Protein AF-A0A7L6A6U5-F1 (afdb_monomer_lite)

Foldseek 3Di:
DWKWWQFPPRWIWTFPDKAWDQDPVRDIFIKTKIWTAAPPPRDIDIFIWGPDPVGVQVPCSVVDRHHPVVVVPPDPPPDDDDDDDDDDDDDDRTDIDTDDDDDPDDDD

Radius of gyration: 17.8 Å; chains: 1; bounding box: 42×59×36 Å

Structure (mmCIF, N/CA/C/O backbone):
data_AF-A0A7L6A6U5-F1
#
_entry.id   AF-A0A7L6A6U5-F1
#
loop_
_atom_site.group_PDB
_atom_site.id
_atom_site.type_symbol
_atom_site.label_atom_id
_atom_site.label_alt_id
_atom_site.label_comp_id
_atom_site.label_asym_id
_atom_site.label_entity_id
_atom_site.label_seq_id
_atom_site.pdbx_PDB_ins_code
_atom_site.Cartn_x
_atom_site.Cartn_y
_atom_site.Cartn_z
_atom_site.occupancy
_atom_site.B_iso_or_equiv
_atom_site.auth_seq_id
_atom_site.auth_comp_id
_atom_site.auth_asym_id
_atom_site.auth_atom_id
_atom_site.pdbx_PDB_model_num
ATOM 1 N N . MET A 1 1 ? 11.920 -11.150 6.526 1.00 52.03 1 MET A N 1
ATOM 2 C CA . MET A 1 1 ? 12.075 -9.673 6.572 1.00 52.03 1 MET A CA 1
ATOM 3 C C . MET A 1 1 ? 10.711 -9.022 6.395 1.00 52.03 1 MET A C 1
ATOM 5 O O . MET A 1 1 ? 10.156 -9.095 5.307 1.00 52.03 1 MET A O 1
ATOM 9 N N . LEU A 1 2 ? 10.169 -8.422 7.454 1.00 74.75 2 LEU A N 1
ATOM 10 C CA . LEU A 1 2 ? 8.860 -7.766 7.440 1.00 74.75 2 LEU A CA 1
ATOM 11 C C . LEU A 1 2 ? 9.077 -6.246 7.391 1.00 74.75 2 LEU A C 1
ATOM 13 O O . LEU A 1 2 ? 9.671 -5.680 8.307 1.00 74.75 2 LEU A O 1
ATOM 17 N N . ILE A 1 3 ? 8.677 -5.600 6.290 1.00 86.31 3 ILE A N 1
ATOM 18 C CA . ILE A 1 3 ? 8.795 -4.143 6.123 1.00 86.31 3 ILE A CA 1
ATOM 19 C C . ILE A 1 3 ? 7.463 -3.509 6.514 1.00 86.31 3 ILE A C 1
ATOM 21 O O . ILE A 1 3 ? 6.429 -3.815 5.924 1.00 86.31 3 ILE A O 1
ATOM 25 N N . MET A 1 4 ? 7.508 -2.591 7.478 1.00 89.19 4 MET A N 1
ATOM 26 C CA . MET A 1 4 ? 6.349 -1.824 7.928 1.00 89.19 4 MET A CA 1
ATOM 27 C C . MET A 1 4 ? 6.581 -0.328 7.803 1.00 89.19 4 MET A C 1
ATOM 29 O O . MET A 1 4 ? 7.683 0.170 8.033 1.00 89.19 4 MET A O 1
ATOM 33 N N . ILE A 1 5 ? 5.500 0.387 7.502 1.00 89.56 5 ILE A N 1
ATOM 34 C CA . ILE A 1 5 ? 5.439 1.841 7.592 1.00 89.56 5 ILE A CA 1
ATOM 35 C C . ILE A 1 5 ? 4.371 2.217 8.606 1.00 89.56 5 ILE A C 1
ATOM 37 O O . ILE A 1 5 ? 3.195 1.887 8.442 1.00 89.56 5 ILE A O 1
ATOM 41 N N . THR A 1 6 ? 4.778 2.978 9.617 1.00 88.94 6 THR A N 1
ATOM 42 C CA . THR A 1 6 ? 3.854 3.579 10.578 1.00 88.94 6 THR A CA 1
ATOM 43 C C . THR A 1 6 ? 3.622 5.040 10.222 1.00 88.94 6 THR A C 1
ATOM 45 O O . THR A 1 6 ? 4.535 5.862 10.227 1.00 88.94 6 THR A O 1
ATOM 48 N N . MET A 1 7 ? 2.373 5.370 9.916 1.00 84.00 7 MET A N 1
ATOM 49 C CA . MET A 1 7 ? 1.923 6.722 9.613 1.00 84.00 7 MET A CA 1
ATOM 50 C C . MET A 1 7 ? 1.542 7.471 10.893 1.00 84.00 7 MET A C 1
ATOM 52 O O . MET A 1 7 ? 1.137 6.882 11.901 1.00 84.00 7 MET A O 1
ATOM 56 N N . LYS A 1 8 ? 1.547 8.808 10.820 1.00 73.94 8 LYS A N 1
ATOM 57 C CA . LYS A 1 8 ? 1.014 9.668 11.886 1.00 73.94 8 LYS A CA 1
ATOM 58 C C . LYS A 1 8 ? -0.419 9.241 12.249 1.00 73.94 8 LYS A C 1
ATOM 60 O O . LYS A 1 8 ? -1.287 9.110 11.374 1.00 73.94 8 LYS A O 1
ATOM 65 N N . GLY A 1 9 ? -0.640 9.015 13.545 1.00 76.38 9 GLY A N 1
ATOM 66 C CA . GLY A 1 9 ? -1.882 8.457 14.091 1.00 76.38 9 GLY A CA 1
ATOM 67 C C . GLY A 1 9 ? -1.860 6.943 14.336 1.00 76.38 9 GLY A C 1
ATOM 68 O O . GLY A 1 9 ? -2.931 6.365 14.485 1.00 76.38 9 GLY A O 1
ATOM 69 N N . GLY A 1 10 ? -0.679 6.309 14.343 1.00 82.62 10 GLY A N 1
ATOM 70 C CA . GLY A 1 10 ? -0.501 4.903 14.738 1.00 82.62 10 GLY A CA 1
ATOM 71 C C . GLY A 1 10 ? -0.983 3.883 13.706 1.00 82.62 10 GLY A C 1
ATOM 72 O O . GLY A 1 10 ? -1.141 2.713 14.025 1.00 82.62 10 GLY A O 1
ATOM 73 N N . ARG A 1 11 ? -1.247 4.320 12.471 1.00 86.38 11 ARG A N 1
ATOM 74 C CA . ARG A 1 11 ? -1.689 3.428 11.395 1.00 86.38 11 ARG A CA 1
ATOM 75 C C . ARG A 1 11 ? -0.485 2.735 10.791 1.00 86.38 11 ARG A C 1
ATOM 77 O O . ARG A 1 11 ? 0.456 3.418 10.395 1.00 86.38 11 ARG A O 1
ATOM 84 N N . THR A 1 12 ? -0.560 1.424 10.669 1.00 90.50 12 THR A N 1
ATOM 85 C CA . THR A 1 12 ? 0.496 0.604 10.090 1.00 90.50 12 THR A CA 1
ATOM 86 C C . THR A 1 12 ? 0.093 0.110 8.708 1.00 90.50 12 THR A C 1
ATOM 88 O O . THR A 1 12 ? -1.083 -0.138 8.428 1.00 90.50 12 THR A O 1
ATOM 91 N N . PHE A 1 13 ? 1.089 0.020 7.837 1.00 92.00 13 PHE A N 1
ATOM 92 C CA . PHE A 1 13 ? 1.009 -0.645 6.550 1.00 92.00 13 PHE A CA 1
ATOM 93 C C . PHE A 1 13 ? 2.136 -1.664 6.468 1.00 92.00 13 PHE A C 1
ATOM 95 O O . PHE A 1 13 ? 3.292 -1.326 6.730 1.00 92.00 13 PHE A O 1
ATOM 102 N N . GLU A 1 14 ? 1.792 -2.884 6.092 1.00 93.19 14 GLU A N 1
ATOM 103 C CA . GLU A 1 14 ? 2.724 -3.995 5.924 1.00 93.19 14 GLU A CA 1
ATOM 104 C C . GLU A 1 14 ? 2.999 -4.193 4.439 1.00 93.19 14 GLU A C 1
ATOM 106 O O . GLU A 1 14 ? 2.078 -4.147 3.622 1.00 93.19 14 GLU A O 1
ATOM 111 N N . LEU A 1 15 ? 4.266 -4.362 4.069 1.00 93.88 15 LEU A N 1
ATOM 112 C CA . LEU A 1 15 ? 4.624 -4.682 2.694 1.00 93.88 15 LEU A CA 1
ATOM 113 C C . LEU A 1 15 ? 4.232 -6.134 2.400 1.00 93.88 15 LEU A C 1
ATOM 115 O O . LEU A 1 15 ? 4.853 -7.055 2.923 1.00 93.88 15 LEU A O 1
ATOM 119 N N . GLU A 1 16 ? 3.235 -6.322 1.540 1.00 94.31 16 GLU A N 1
ATOM 120 C CA . GLU A 1 16 ? 2.741 -7.642 1.136 1.00 94.31 16 GLU A CA 1
ATOM 121 C C . GLU A 1 16 ? 3.547 -8.183 -0.055 1.00 94.31 16 GLU A C 1
ATOM 123 O O . GLU A 1 16 ? 3.915 -9.354 -0.093 1.00 94.31 16 GLU A O 1
ATOM 128 N N . ALA A 1 17 ? 3.838 -7.328 -1.043 1.00 92.25 17 ALA A N 1
ATOM 129 C CA . ALA A 1 17 ? 4.526 -7.743 -2.262 1.00 92.25 17 ALA A CA 1
ATOM 130 C C . ALA A 1 17 ? 5.271 -6.591 -2.944 1.00 92.25 17 ALA A C 1
ATOM 132 O O . ALA A 1 17 ? 4.932 -5.417 -2.792 1.00 92.25 17 ALA A O 1
ATOM 133 N N . VAL A 1 18 ? 6.254 -6.945 -3.772 1.00 93.50 18 VAL A N 1
ATOM 134 C CA . VAL A 1 18 ? 6.836 -6.045 -4.769 1.00 93.50 18 VAL A CA 1
ATOM 135 C C . VAL A 1 18 ? 6.589 -6.649 -6.143 1.00 93.50 18 VAL A C 1
ATOM 137 O O . VAL A 1 18 ? 7.097 -7.723 -6.452 1.00 93.50 18 VAL A O 1
ATOM 140 N N . LEU A 1 19 ? 5.785 -5.970 -6.956 1.00 91.50 19 LEU A N 1
ATOM 141 C CA . LEU A 1 19 ? 5.356 -6.458 -8.262 1.00 91.50 19 LEU A CA 1
ATOM 142 C C . LEU A 1 19 ? 6.068 -5.705 -9.392 1.00 91.50 19 LEU A C 1
ATOM 144 O O . LEU A 1 19 ? 6.247 -4.484 -9.291 1.00 91.50 19 LEU A O 1
ATOM 148 N N . PRO A 1 20 ? 6.445 -6.389 -10.486 1.00 92.38 20 PRO A N 1
ATOM 149 C CA . PRO A 1 20 ? 6.931 -5.717 -11.681 1.00 92.38 20 PRO A CA 1
ATOM 150 C C . PRO A 1 20 ? 5.820 -4.843 -12.275 1.00 92.38 20 PRO A C 1
ATOM 152 O O . PRO A 1 20 ? 4.653 -5.230 -12.318 1.00 92.38 20 PRO A O 1
ATOM 155 N N . TYR A 1 21 ? 6.183 -3.651 -12.740 1.00 90.44 21 TYR A N 1
ATOM 156 C CA . TYR A 1 21 ? 5.250 -2.695 -13.323 1.00 90.44 21 TYR A CA 1
ATOM 157 C C . TYR A 1 21 ? 5.864 -2.015 -14.536 1.00 90.44 21 TYR A C 1
ATOM 159 O O . TYR A 1 21 ? 6.924 -1.397 -14.447 1.00 90.44 21 TYR A O 1
ATOM 167 N N . VAL A 1 22 ? 5.166 -2.089 -15.664 1.00 90.12 22 VAL A N 1
ATOM 168 C CA . VAL A 1 22 ? 5.544 -1.373 -16.880 1.00 90.12 22 VAL A CA 1
ATOM 169 C C . VAL A 1 22 ? 4.756 -0.072 -16.926 1.00 90.12 22 VAL A C 1
ATOM 171 O O . VAL A 1 22 ? 3.524 -0.063 -16.894 1.00 90.12 22 VAL A O 1
ATOM 174 N N . ARG A 1 23 ? 5.476 1.048 -16.954 1.00 86.00 23 ARG A N 1
ATOM 175 C CA . ARG A 1 23 ? 4.880 2.380 -17.065 1.00 86.00 23 ARG A CA 1
ATOM 176 C C . ARG A 1 23 ? 4.315 2.598 -18.471 1.00 86.00 23 ARG A C 1
ATOM 178 O O . ARG A 1 23 ? 4.607 1.862 -19.407 1.00 86.00 23 ARG A O 1
ATOM 185 N N . LYS A 1 24 ? 3.520 3.660 -18.635 1.00 88.69 24 LYS A N 1
ATOM 186 C CA . LYS A 1 24 ? 2.937 4.028 -19.940 1.00 88.69 24 LYS A CA 1
ATOM 187 C C . LYS A 1 24 ? 3.984 4.321 -21.021 1.00 88.69 24 LYS A C 1
ATOM 189 O O . LYS A 1 24 ? 3.679 4.182 -22.195 1.00 88.69 24 LYS A O 1
ATOM 194 N N . ASP A 1 25 ? 5.190 4.719 -20.624 1.00 91.69 25 ASP A N 1
ATOM 195 C CA . ASP A 1 25 ? 6.343 4.955 -21.502 1.00 91.69 25 ASP A CA 1
ATOM 196 C C . ASP A 1 25 ? 7.145 3.671 -21.806 1.00 91.69 25 ASP A C 1
ATOM 198 O O . ASP A 1 25 ? 8.276 3.751 -22.273 1.00 91.69 25 ASP A O 1
ATOM 202 N N . ALA A 1 26 ? 6.580 2.493 -21.513 1.00 88.88 26 ALA A N 1
ATOM 203 C CA . ALA A 1 26 ? 7.211 1.177 -21.624 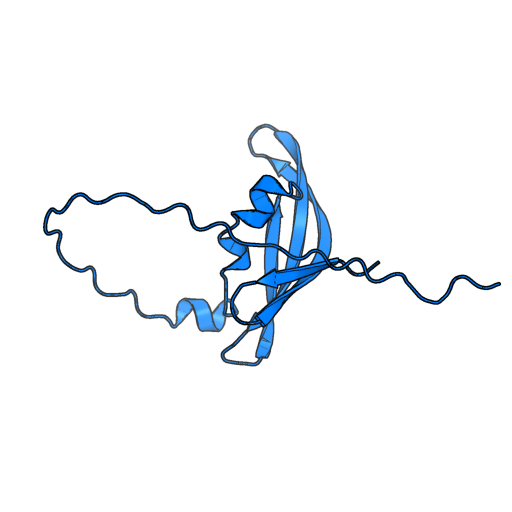1.00 88.88 26 ALA A CA 1
ATOM 204 C C . ALA A 1 26 ? 8.442 0.957 -20.723 1.00 88.88 26 ALA A C 1
ATOM 206 O O . ALA A 1 26 ? 9.072 -0.099 -20.792 1.00 88.88 26 ALA A O 1
ATOM 207 N N . SER A 1 27 ? 8.772 1.896 -19.831 1.00 87.94 27 SER A N 1
ATOM 208 C CA . SER A 1 27 ? 9.875 1.703 -18.891 1.00 87.94 27 SER A CA 1
ATOM 209 C C . SER A 1 27 ? 9.503 0.716 -17.780 1.00 87.94 27 SER A C 1
ATOM 211 O O . SER A 1 27 ? 8.396 0.739 -17.223 1.00 87.94 27 SER A O 1
ATOM 213 N N . ALA A 1 28 ? 10.450 -0.161 -17.446 1.00 90.31 28 ALA A N 1
ATOM 214 C CA . ALA A 1 28 ? 10.310 -1.106 -16.348 1.00 90.31 28 ALA A CA 1
ATOM 215 C C . ALA A 1 28 ? 10.473 -0.397 -14.995 1.00 90.31 28 ALA A C 1
ATOM 217 O O . ALA A 1 28 ? 11.370 0.418 -14.778 1.00 90.31 28 ALA A O 1
ATOM 218 N N . SER A 1 29 ? 9.587 -0.719 -14.062 1.00 90.88 29 SER A N 1
ATOM 219 C CA . SER A 1 29 ? 9.572 -0.208 -12.698 1.00 90.88 29 SER A CA 1
ATOM 220 C C . SER A 1 29 ? 9.016 -1.281 -11.758 1.00 90.88 29 SER A C 1
ATOM 222 O O . SER A 1 29 ? 8.670 -2.382 -12.187 1.00 90.88 29 SER A O 1
ATOM 224 N N . ALA A 1 30 ? 8.927 -0.972 -10.469 1.00 91.00 30 ALA A N 1
ATOM 225 C CA . ALA A 1 30 ? 8.353 -1.870 -9.477 1.00 91.00 30 ALA A CA 1
ATOM 226 C C . ALA A 1 30 ? 7.326 -1.130 -8.615 1.00 91.00 30 ALA A C 1
ATOM 228 O O . ALA A 1 30 ? 7.494 0.055 -8.301 1.00 91.00 30 ALA A O 1
ATOM 229 N N . LEU A 1 31 ? 6.269 -1.843 -8.233 1.00 93.31 31 LEU A N 1
ATOM 230 C CA . LEU A 1 31 ? 5.250 -1.380 -7.302 1.00 93.31 31 LEU A CA 1
ATOM 231 C C . LEU A 1 31 ? 5.378 -2.130 -5.981 1.00 93.31 31 LEU A C 1
ATOM 233 O O . LEU A 1 31 ? 5.369 -3.355 -5.961 1.00 93.31 31 LEU A O 1
ATOM 237 N N . ALA A 1 32 ? 5.455 -1.388 -4.885 1.00 93.69 32 ALA A N 1
ATOM 238 C CA . ALA A 1 32 ? 5.287 -1.914 -3.541 1.00 93.69 32 ALA A CA 1
ATOM 239 C C . ALA A 1 32 ? 3.788 -1.974 -3.221 1.00 93.69 32 ALA A C 1
ATOM 241 O O . ALA A 1 32 ? 3.102 -0.948 -3.264 1.00 93.69 32 ALA A O 1
ATOM 242 N N . VAL A 1 33 ? 3.285 -3.170 -2.930 1.00 94.75 33 VAL A N 1
ATOM 243 C CA . VAL A 1 33 ? 1.912 -3.424 -2.494 1.00 94.75 33 VAL A CA 1
ATOM 244 C C . VAL A 1 33 ? 1.905 -3.494 -0.979 1.00 94.75 33 VAL A C 1
ATOM 246 O O . VAL A 1 33 ? 2.579 -4.329 -0.381 1.00 94.75 33 VAL A O 1
ATOM 249 N N . TRP A 1 34 ? 1.133 -2.607 -0.368 1.00 94.81 34 TRP A N 1
ATOM 250 C CA . TRP A 1 34 ? 1.015 -2.486 1.072 1.00 94.81 34 TRP A CA 1
ATOM 251 C C . TRP A 1 34 ? -0.380 -2.890 1.520 1.00 94.81 34 TRP A C 1
ATOM 253 O O . TRP A 1 34 ? -1.368 -2.380 0.985 1.00 94.81 34 TRP A O 1
ATOM 263 N N . ARG A 1 35 ? -0.465 -3.727 2.547 1.00 95.12 35 ARG A N 1
ATOM 264 C CA . ARG A 1 35 ? -1.708 -4.057 3.236 1.00 95.12 35 ARG A CA 1
ATOM 265 C C . ARG A 1 35 ? -1.902 -3.124 4.428 1.00 95.12 35 ARG A C 1
ATOM 267 O O . ARG A 1 35 ? -0.996 -2.919 5.230 1.00 95.12 35 ARG A O 1
ATOM 274 N N . GLY A 1 36 ? -3.094 -2.550 4.539 1.00 93.44 36 GLY A N 1
ATOM 275 C CA . GLY A 1 36 ? -3.548 -1.788 5.699 1.00 93.44 36 GLY A CA 1
ATOM 276 C C . GLY A 1 36 ? -4.937 -2.237 6.149 1.00 93.44 36 GLY A C 1
ATOM 277 O O . GLY A 1 36 ? -5.600 -3.026 5.478 1.00 93.44 36 GLY A O 1
ATOM 278 N N . THR A 1 37 ? -5.402 -1.701 7.276 1.00 94.44 37 THR A N 1
ATOM 279 C CA . THR A 1 37 ? -6.667 -2.118 7.905 1.00 94.44 37 THR A CA 1
ATOM 280 C C . THR A 1 37 ? -7.700 -0.996 7.878 1.00 94.44 37 THR A C 1
ATOM 282 O O . THR A 1 37 ? -7.423 0.144 8.262 1.00 94.44 37 THR A O 1
ATOM 285 N N . CYS A 1 38 ? -8.916 -1.291 7.408 1.00 93.56 38 CYS A N 1
ATOM 286 C CA . CYS A 1 38 ? -9.999 -0.313 7.345 1.00 93.56 38 CYS A CA 1
ATOM 287 C C . CYS A 1 38 ? -10.413 0.118 8.754 1.00 93.56 38 CYS A C 1
ATOM 289 O O . CYS A 1 38 ? -10.857 -0.698 9.555 1.00 93.56 38 CYS A O 1
ATOM 291 N N . ARG A 1 39 ? -10.398 1.424 9.033 1.00 89.75 39 ARG A N 1
ATOM 292 C CA . ARG A 1 39 ? -10.796 1.942 10.352 1.00 89.75 39 ARG A CA 1
ATOM 293 C C . ARG A 1 39 ? -12.282 1.740 10.682 1.00 89.75 39 ARG A C 1
ATOM 295 O O . ARG A 1 39 ? -12.656 1.826 11.841 1.00 89.75 39 ARG A O 1
ATOM 302 N N . GLN A 1 40 ? -13.129 1.533 9.673 1.00 90.56 40 GLN A N 1
ATOM 303 C CA . GLN A 1 40 ? -14.578 1.431 9.869 1.00 90.56 40 GLN A CA 1
ATOM 304 C C . GLN A 1 40 ? -15.050 -0.004 10.113 1.00 90.56 40 GLN A C 1
ATOM 306 O O . GLN A 1 40 ? -15.903 -0.215 10.963 1.00 90.56 40 GLN A O 1
ATOM 311 N N . CYS A 1 41 ? -14.514 -0.974 9.373 1.00 92.94 41 CYS A N 1
ATOM 312 C CA . CYS A 1 41 ? -14.958 -2.369 9.451 1.00 92.94 41 CYS A CA 1
ATOM 313 C C . CYS A 1 41 ? -13.849 -3.359 9.814 1.00 92.94 41 CYS A C 1
ATOM 315 O O . CYS A 1 41 ? -14.113 -4.551 9.878 1.00 92.94 41 CYS A O 1
ATOM 317 N N . GLY A 1 42 ? -12.605 -2.907 9.984 1.00 92.44 42 GLY A N 1
ATOM 318 C CA . GLY A 1 42 ? -11.469 -3.785 10.266 1.00 92.44 42 GLY A CA 1
ATOM 319 C C . GLY A 1 42 ? -11.015 -4.653 9.088 1.00 92.44 42 GLY A C 1
ATOM 320 O O . GLY A 1 42 ? -10.025 -5.359 9.219 1.00 92.44 42 GLY A O 1
ATOM 321 N N . ALA A 1 43 ? -11.686 -4.605 7.932 1.00 93.81 43 ALA A N 1
ATOM 322 C CA . ALA A 1 43 ? -11.286 -5.403 6.777 1.00 93.81 43 ALA A CA 1
ATOM 323 C C . ALA A 1 43 ? -9.915 -4.957 6.229 1.00 93.81 43 ALA A C 1
ATOM 325 O O . ALA A 1 43 ? -9.661 -3.743 6.153 1.00 93.81 43 ALA A O 1
ATOM 326 N N . PRO A 1 44 ? -9.054 -5.900 5.807 1.00 94.44 44 PRO A N 1
ATOM 327 C CA . PRO A 1 44 ? -7.808 -5.562 5.138 1.00 94.44 44 PRO A CA 1
ATOM 328 C C . PRO A 1 44 ? -8.094 -4.906 3.782 1.00 94.44 44 PRO A C 1
ATOM 330 O O . PRO A 1 44 ? -9.085 -5.205 3.114 1.00 94.44 44 PRO A O 1
ATOM 333 N N . PHE A 1 45 ? -7.222 -3.994 3.370 1.00 94.38 45 PHE A N 1
ATOM 334 C CA . PHE A 1 45 ? -7.223 -3.414 2.032 1.00 94.38 45 PHE A CA 1
ATOM 335 C C . PHE A 1 45 ? -5.794 -3.164 1.564 1.00 94.38 45 PHE A C 1
ATOM 337 O O . PHE A 1 45 ? -4.882 -3.004 2.372 1.00 94.38 45 PHE A O 1
ATOM 344 N N . GLU A 1 46 ? -5.620 -3.070 0.251 1.00 95.00 46 GLU A N 1
ATOM 345 C CA . GLU A 1 46 ? -4.310 -2.883 -0.361 1.00 95.00 46 GLU A CA 1
ATOM 346 C C . GLU A 1 46 ? -4.153 -1.488 -0.970 1.00 95.00 46 GLU A C 1
ATOM 348 O O . GLU A 1 46 ? -5.113 -0.848 -1.427 1.00 95.00 46 GLU A O 1
ATOM 353 N N . VAL A 1 47 ? -2.914 -1.002 -0.969 1.00 93.62 47 VAL A N 1
ATOM 354 C CA . VAL A 1 47 ? -2.486 0.201 -1.684 1.00 93.62 47 VAL A CA 1
ATOM 355 C C . VAL A 1 47 ? -1.155 -0.054 -2.373 1.00 93.62 47 VAL A C 1
ATOM 357 O O . VAL A 1 47 ? -0.233 -0.599 -1.780 1.00 93.62 47 VAL A O 1
ATOM 360 N N . ALA A 1 48 ? -1.038 0.376 -3.625 1.00 93.50 48 ALA A N 1
ATOM 361 C CA . ALA A 1 48 ? 0.203 0.269 -4.379 1.00 93.50 48 ALA A CA 1
ATOM 362 C C . ALA A 1 48 ? 0.930 1.620 -4.421 1.00 93.50 48 ALA A C 1
ATOM 364 O O . ALA A 1 48 ? 0.316 2.668 -4.650 1.00 93.50 48 ALA A O 1
ATOM 365 N N . THR A 1 49 ? 2.246 1.601 -4.235 1.00 92.56 49 THR A N 1
ATOM 366 C CA . THR A 1 49 ? 3.130 2.758 -4.422 1.00 92.56 49 THR A CA 1
ATOM 367 C C . THR A 1 49 ? 4.308 2.387 -5.307 1.00 92.56 49 THR A C 1
ATOM 369 O O . THR A 1 49 ? 4.631 1.217 -5.466 1.00 92.56 49 THR A O 1
ATOM 372 N N . SER A 1 50 ? 5.014 3.383 -5.841 1.00 90.69 50 SER A N 1
ATOM 373 C CA . SER A 1 50 ? 6.388 3.164 -6.314 1.00 90.69 50 SER A CA 1
ATOM 374 C C . SER A 1 50 ? 7.243 2.577 -5.181 1.00 90.69 50 SER A C 1
ATOM 376 O O . SER A 1 50 ? 7.005 2.901 -4.017 1.00 90.69 50 SER A O 1
ATOM 378 N N . THR A 1 51 ? 8.251 1.767 -5.507 1.00 89.75 51 THR A N 1
ATOM 379 C CA . THR A 1 51 ? 9.255 1.276 -4.538 1.00 89.75 51 THR A CA 1
ATOM 380 C C . THR A 1 51 ? 10.254 2.351 -4.099 1.00 89.75 51 THR A C 1
ATOM 382 O O . THR A 1 51 ? 11.006 2.162 -3.147 1.00 89.75 51 THR A O 1
ATOM 385 N N . ARG A 1 52 ? 10.271 3.500 -4.779 1.00 86.94 52 ARG A N 1
ATOM 386 C CA . ARG A 1 52 ? 11.161 4.620 -4.462 1.00 86.94 52 ARG A CA 1
ATOM 387 C C . ARG A 1 52 ? 10.790 5.288 -3.134 1.00 86.94 52 ARG A C 1
ATOM 389 O O . ARG A 1 52 ? 9.689 5.823 -3.011 1.00 86.94 52 ARG A O 1
ATOM 396 N N . LEU A 1 53 ? 11.724 5.326 -2.182 1.00 80.62 53 LEU A N 1
ATOM 397 C CA . LEU A 1 53 ? 11.511 5.870 -0.832 1.00 80.62 53 LEU A CA 1
ATOM 398 C C . LEU A 1 53 ? 11.016 7.32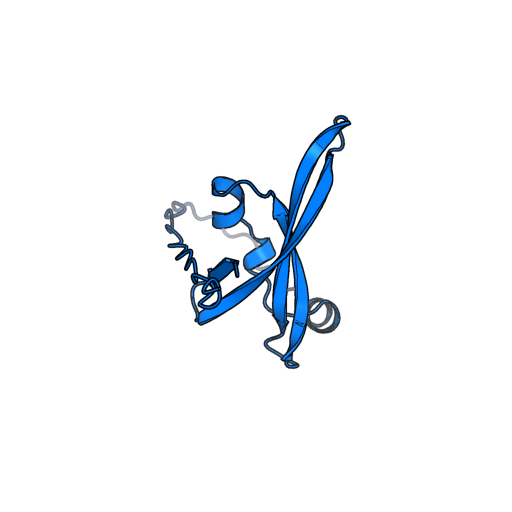4 -0.825 1.00 80.62 53 LEU A C 1
ATOM 400 O O . LEU A 1 53 ? 10.082 7.646 -0.094 1.00 80.62 53 LEU A O 1
ATOM 404 N N . ASP A 1 54 ? 11.571 8.189 -1.679 1.00 84.31 54 ASP A N 1
ATOM 405 C CA . ASP A 1 54 ? 11.152 9.592 -1.805 1.00 84.31 54 ASP A CA 1
ATOM 406 C C . ASP A 1 54 ? 9.676 9.732 -2.212 1.00 84.31 54 ASP A C 1
ATOM 408 O O . ASP A 1 54 ? 8.977 10.648 -1.770 1.00 84.31 54 ASP A O 1
ATOM 412 N N . VAL A 1 55 ? 9.189 8.786 -3.018 1.00 83.69 55 VAL A N 1
ATOM 413 C CA . VAL A 1 55 ? 7.794 8.719 -3.464 1.00 83.69 55 VAL A CA 1
ATOM 414 C C . VAL A 1 55 ? 6.907 8.097 -2.390 1.00 83.69 55 VAL A C 1
ATOM 416 O O . VAL A 1 55 ? 5.801 8.585 -2.168 1.00 83.69 55 VAL A O 1
ATOM 419 N N . ILE A 1 56 ? 7.385 7.054 -1.707 1.00 84.75 56 ILE A N 1
ATOM 420 C CA . ILE A 1 56 ? 6.670 6.385 -0.612 1.00 84.75 56 ILE A CA 1
ATOM 421 C C . ILE A 1 56 ? 6.334 7.394 0.489 1.00 84.75 56 ILE A C 1
ATOM 423 O O . ILE A 1 56 ? 5.169 7.509 0.866 1.00 84.75 56 ILE A O 1
ATOM 427 N N . VAL A 1 57 ? 7.316 8.190 0.932 1.00 81.62 57 VAL A N 1
ATOM 428 C CA . VAL A 1 57 ? 7.143 9.171 2.021 1.00 81.62 57 VAL A CA 1
ATOM 429 C C . VAL A 1 57 ? 6.072 10.211 1.713 1.00 81.62 57 VAL A C 1
ATOM 431 O O . VAL A 1 57 ? 5.341 10.647 2.600 1.00 81.62 57 VAL A O 1
ATOM 434 N N . LYS A 1 58 ? 5.940 10.582 0.440 1.00 83.50 58 LYS A N 1
ATOM 435 C CA . LYS A 1 58 ? 4.984 11.593 -0.028 1.00 83.50 58 LYS A CA 1
ATOM 436 C C . LYS A 1 58 ? 3.691 10.982 -0.578 1.00 83.50 58 LYS A C 1
ATOM 438 O O . LYS A 1 58 ? 2.817 11.708 -1.057 1.00 83.50 58 LYS A O 1
ATOM 443 N N . SER A 1 59 ? 3.549 9.657 -0.542 1.00 84.06 59 SER A N 1
ATOM 444 C CA . SER A 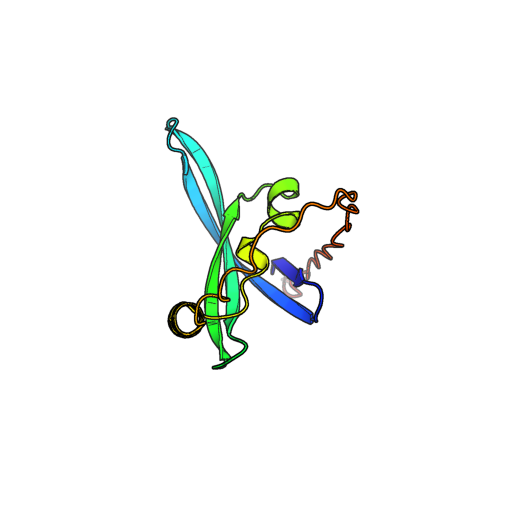1 59 ? 2.454 8.964 -1.211 1.00 84.06 59 SER A CA 1
ATOM 445 C C . SER A 1 59 ? 1.122 9.188 -0.500 1.00 84.06 59 SER A C 1
ATOM 447 O O . SER A 1 59 ? 0.883 8.714 0.611 1.00 84.06 59 SER A O 1
ATOM 449 N N . LYS A 1 60 ? 0.177 9.821 -1.204 1.00 86.50 60 LYS A N 1
ATOM 450 C CA . LYS A 1 60 ? -1.222 9.927 -0.755 1.00 86.50 60 LYS A CA 1
ATOM 451 C C . LYS A 1 60 ? -1.922 8.565 -0.675 1.00 86.50 60 LYS A C 1
ATOM 453 O O . LYS A 1 60 ? -2.952 8.466 -0.013 1.00 86.50 60 LYS A O 1
ATOM 458 N N . ALA A 1 61 ? -1.380 7.520 -1.306 1.00 86.12 61 ALA A N 1
ATOM 459 C CA . ALA A 1 61 ? -1.945 6.176 -1.217 1.00 86.12 61 ALA A CA 1
ATOM 460 C C . ALA A 1 61 ? -1.887 5.642 0.227 1.00 86.12 61 ALA A C 1
ATOM 462 O O . ALA A 1 61 ? -2.886 5.127 0.721 1.00 86.12 61 ALA A O 1
ATOM 463 N N . LEU A 1 62 ? -0.785 5.890 0.947 1.00 87.44 62 LEU A N 1
ATOM 464 C CA . LEU A 1 62 ? -0.625 5.522 2.364 1.00 87.44 62 LEU A CA 1
ATOM 465 C C . LEU A 1 62 ? -1.456 6.405 3.315 1.00 87.44 62 LEU A C 1
ATOM 467 O O . LEU A 1 62 ? -1.601 6.111 4.500 1.00 87.44 62 LEU A O 1
ATOM 471 N N . ALA A 1 63 ? -2.060 7.488 2.814 1.00 86.75 63 ALA A N 1
ATOM 472 C CA . ALA A 1 63 ? -3.016 8.275 3.588 1.00 86.75 63 ALA A CA 1
ATOM 473 C C . ALA A 1 63 ? -4.411 7.628 3.642 1.00 86.75 63 ALA A C 1
ATOM 475 O O . ALA A 1 63 ? -5.244 8.065 4.442 1.00 86.75 63 ALA A O 1
ATOM 476 N N . ARG A 1 64 ? -4.674 6.593 2.830 1.00 88.31 64 ARG A N 1
ATOM 477 C CA . ARG A 1 64 ? -5.949 5.868 2.796 1.00 88.31 64 ARG A CA 1
ATOM 478 C C . ARG A 1 64 ? -6.270 5.251 4.165 1.00 88.31 64 ARG A C 1
ATOM 480 O O . ARG A 1 64 ? -5.394 4.769 4.870 1.00 88.31 64 ARG A O 1
ATOM 487 N N . VAL A 1 65 ? -7.545 5.307 4.555 1.00 90.00 65 VAL A N 1
ATOM 488 C CA . VAL A 1 65 ? -8.017 4.886 5.897 1.00 90.00 65 VAL A CA 1
ATOM 489 C C . VAL A 1 65 ? -9.132 3.836 5.828 1.00 90.00 65 VAL A C 1
ATOM 491 O O . VAL A 1 65 ? -9.486 3.226 6.834 1.00 90.00 65 VAL A O 1
ATOM 494 N N . HIS A 1 66 ? -9.720 3.642 4.648 1.00 91.00 66 HIS A N 1
ATOM 495 C CA . HIS A 1 66 ? -10.897 2.804 4.454 1.00 91.00 66 HIS A CA 1
ATOM 496 C C . HIS A 1 66 ? -10.738 1.900 3.234 1.00 91.00 66 HIS A C 1
ATOM 498 O O . HIS A 1 66 ? -10.135 2.310 2.235 1.00 91.00 66 HIS A O 1
ATOM 504 N N . CYS A 1 67 ? -11.346 0.714 3.302 1.00 90.44 67 CYS A N 1
ATOM 505 C CA . CYS A 1 67 ? -11.539 -0.168 2.151 1.00 90.44 67 CYS A CA 1
ATOM 506 C C . CYS A 1 67 ? -12.411 0.505 1.075 1.00 90.44 67 CYS A C 1
ATOM 508 O O . CYS A 1 67 ? -12.988 1.569 1.313 1.00 90.44 67 CYS A O 1
ATOM 510 N N . ASP A 1 68 ? -12.476 -0.066 -0.130 1.00 88.56 68 ASP A N 1
ATOM 511 C CA . ASP A 1 68 ? -13.190 0.560 -1.256 1.00 88.56 68 ASP A CA 1
ATOM 512 C C . ASP A 1 68 ? -14.677 0.762 -0.964 1.00 88.56 68 ASP A C 1
ATOM 514 O O . ASP A 1 68 ? -15.214 1.832 -1.247 1.00 88.56 68 ASP A O 1
ATOM 518 N N . GLU A 1 69 ? -15.305 -0.186 -0.269 1.00 88.88 69 GLU A N 1
ATOM 519 C CA . GLU A 1 69 ? -16.704 -0.067 0.138 1.00 88.88 69 GLU A CA 1
ATOM 520 C C . GLU A 1 69 ? -16.953 1.175 1.014 1.00 88.88 69 GLU A C 1
ATOM 522 O O . GLU A 1 69 ? -17.852 1.977 0.755 1.00 88.88 69 GLU A O 1
ATOM 527 N N . HIS A 1 70 ? -16.117 1.386 2.031 1.00 87.06 70 HIS A N 1
ATOM 528 C CA . HIS A 1 7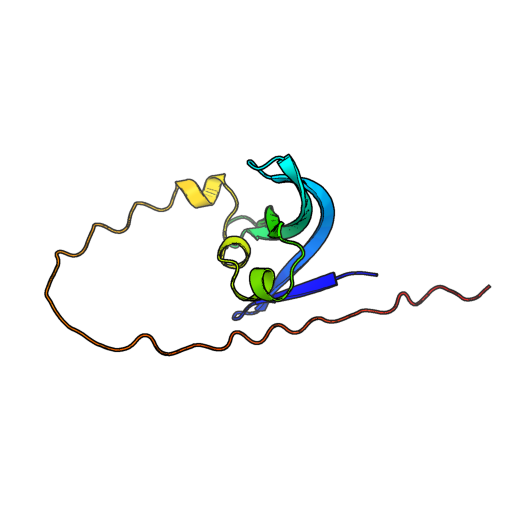0 ? -16.251 2.512 2.960 1.00 87.06 70 HIS A CA 1
ATOM 529 C C . HIS A 1 70 ? -15.648 3.821 2.426 1.00 87.06 70 HIS A C 1
ATOM 531 O O . HIS A 1 70 ? -15.941 4.902 2.938 1.00 87.06 70 HIS A O 1
ATOM 537 N N . LYS A 1 71 ? -14.832 3.756 1.367 1.00 78.94 71 LYS A N 1
ATOM 538 C CA . LYS A 1 71 ? -14.328 4.928 0.640 1.00 78.94 71 LYS A CA 1
ATOM 539 C C . LYS A 1 71 ? -15.449 5.612 -0.146 1.00 78.94 71 LYS A C 1
ATOM 541 O O . LYS A 1 71 ? -15.534 6.837 -0.113 1.00 78.94 71 LYS A O 1
ATOM 546 N N . LEU A 1 72 ? -16.312 4.836 -0.806 1.00 68.94 72 LEU A N 1
ATOM 547 C CA . LEU A 1 72 ? -17.409 5.340 -1.645 1.00 68.94 72 LEU A CA 1
ATOM 548 C C . LEU A 1 72 ? -18.553 5.972 -0.836 1.00 68.94 72 LEU A C 1
ATOM 550 O O . LEU A 1 72 ? -19.248 6.854 -1.332 1.00 68.94 72 LEU A O 1
ATOM 554 N N . ARG A 1 73 ? -18.723 5.574 0.431 1.00 59.62 73 ARG A N 1
ATOM 555 C CA . ARG A 1 73 ? -19.778 6.098 1.320 1.00 59.62 73 ARG A CA 1
ATOM 556 C C . ARG A 1 73 ? -19.487 7.488 1.894 1.00 59.62 73 ARG A C 1
ATOM 558 O O . ARG A 1 73 ? -20.349 8.070 2.552 1.00 59.62 73 ARG A O 1
ATOM 565 N N . ARG A 1 74 ? -18.301 8.057 1.655 1.00 56.19 74 ARG A N 1
ATOM 566 C CA . ARG A 1 74 ? -18.031 9.453 2.014 1.00 56.19 74 ARG A CA 1
ATOM 567 C C . ARG A 1 74 ? -18.774 10.355 1.030 1.00 56.19 74 ARG A C 1
ATOM 569 O O . ARG A 1 74 ? -18.333 10.510 -0.105 1.00 56.19 74 ARG A O 1
ATOM 576 N N . ARG A 1 75 ? -19.886 10.965 1.466 1.00 54.12 75 ARG A N 1
ATOM 577 C CA . ARG A 1 75 ? -20.506 12.076 0.723 1.00 54.12 75 ARG A CA 1
ATOM 578 C C . ARG A 1 75 ? -19.409 13.084 0.348 1.00 54.12 75 ARG A C 1
ATOM 580 O O . ARG A 1 75 ? -18.589 13.404 1.217 1.00 54.12 75 ARG A O 1
ATOM 587 N N . PRO A 1 76 ? -19.372 13.586 -0.898 1.00 53.72 76 PRO A N 1
ATOM 588 C CA . PRO A 1 76 ? -18.486 14.681 -1.254 1.00 53.72 76 PRO A CA 1
ATOM 589 C C . PRO A 1 76 ? -18.671 15.815 -0.246 1.00 53.72 76 PRO A C 1
ATOM 591 O O . PRO A 1 76 ? -19.803 16.184 0.074 1.00 53.72 76 PRO A O 1
ATOM 594 N N . LYS A 1 77 ? -17.567 16.349 0.282 1.00 51.50 77 LYS A N 1
ATOM 595 C CA . LYS A 1 77 ? -17.609 17.600 1.039 1.00 51.50 77 LYS A CA 1
ATOM 596 C C . LYS A 1 77 ? -18.171 18.642 0.073 1.00 51.50 77 LYS A C 1
ATOM 598 O O . LYS A 1 77 ? -17.534 18.897 -0.945 1.00 51.50 77 LYS A O 1
ATOM 603 N N . ALA A 1 78 ? -19.369 19.160 0.343 1.00 50.59 78 ALA A N 1
ATOM 604 C CA . ALA A 1 78 ? -19.944 20.248 -0.438 1.00 50.59 78 ALA A CA 1
ATOM 605 C C . ALA A 1 78 ? -18.885 21.351 -0.570 1.00 50.59 78 ALA A C 1
ATOM 607 O O . ALA A 1 78 ? -18.284 21.754 0.430 1.00 50.59 78 ALA A O 1
ATOM 608 N N . THR A 1 79 ? -18.590 21.738 -1.807 1.00 57.47 79 THR A N 1
ATOM 609 C CA . THR A 1 79 ? -17.561 22.714 -2.163 1.00 57.47 79 THR A CA 1
ATOM 610 C C . THR A 1 79 ? -17.787 24.011 -1.380 1.00 57.47 79 THR A C 1
ATOM 612 O O . THR A 1 79 ? -18.835 24.630 -1.563 1.00 57.47 79 THR A O 1
ATOM 615 N N . PRO A 1 80 ? -16.859 24.458 -0.514 1.00 52.81 80 PRO A N 1
ATOM 616 C CA . PRO A 1 80 ? -16.892 25.829 -0.022 1.00 52.81 80 PRO A CA 1
ATOM 617 C C . PRO A 1 80 ? -16.585 26.762 -1.200 1.00 52.81 80 PRO A C 1
ATOM 619 O O . PRO A 1 80 ? -15.629 26.519 -1.938 1.00 52.81 80 PRO A O 1
ATOM 622 N N . GLN A 1 81 ? -17.419 27.785 -1.397 1.00 45.94 81 GLN A N 1
ATOM 623 C CA . GLN A 1 81 ? -17.219 28.825 -2.409 1.00 45.94 81 GLN A CA 1
ATOM 624 C C . GLN A 1 81 ? -15.844 29.509 -2.260 1.00 45.94 81 GLN A C 1
ATOM 626 O O . GLN A 1 81 ? -15.323 29.586 -1.145 1.00 45.94 81 GLN A O 1
ATOM 631 N N . PRO A 1 82 ? -15.244 29.997 -3.361 1.00 43.72 82 PRO A N 1
ATOM 632 C CA . PRO A 1 82 ? -13.930 30.617 -3.324 1.00 43.72 82 PRO A CA 1
ATOM 633 C C . PRO A 1 82 ? -14.024 32.014 -2.699 1.00 43.72 82 PRO A C 1
ATOM 635 O O . PRO A 1 82 ? -14.683 32.894 -3.242 1.00 43.72 82 PRO A O 1
ATOM 638 N N . SER A 1 83 ? -13.330 32.228 -1.585 1.00 47.75 83 SER A N 1
ATOM 639 C CA . SER A 1 83 ? -12.926 33.562 -1.139 1.00 47.75 83 SER A CA 1
ATOM 640 C C . SER A 1 83 ? -11.401 33.610 -1.107 1.00 47.75 83 SER A C 1
ATOM 642 O O . SER A 1 83 ? -10.764 32.776 -0.461 1.00 47.75 83 SER A O 1
ATOM 644 N N . GLU A 1 84 ? -10.846 34.550 -1.867 1.00 49.50 84 GLU A N 1
ATOM 645 C CA . GLU A 1 84 ? -9.421 34.821 -2.051 1.00 49.50 84 GLU A CA 1
ATOM 646 C C . GLU A 1 84 ? -8.674 34.975 -0.716 1.00 49.50 84 GLU A C 1
ATOM 648 O O . GLU A 1 84 ? -9.158 35.614 0.215 1.00 49.50 84 GLU A O 1
ATOM 653 N N . GLY A 1 85 ? -7.471 34.400 -0.625 1.00 41.78 85 GLY A N 1
ATOM 654 C CA . GLY A 1 85 ? -6.619 34.542 0.555 1.00 41.78 85 GLY A CA 1
ATOM 655 C C . GLY A 1 85 ? -5.333 33.728 0.456 1.00 41.78 85 GLY A C 1
ATOM 656 O O . GLY A 1 85 ? -5.317 32.526 0.701 1.00 41.78 85 GLY A O 1
ATOM 657 N N . VAL A 1 86 ? -4.253 34.403 0.074 1.00 49.38 86 VAL A N 1
ATOM 658 C CA . VAL A 1 86 ? -2.875 33.902 -0.020 1.00 49.38 86 VAL A CA 1
ATOM 659 C C . VAL A 1 86 ? -2.350 33.506 1.367 1.00 49.38 86 VAL A C 1
ATOM 661 O O . VAL A 1 86 ? -2.350 34.347 2.258 1.00 49.38 86 VAL A O 1
ATOM 664 N N . ALA A 1 87 ? -1.831 32.284 1.547 1.00 41.81 87 ALA A N 1
ATOM 665 C CA . ALA A 1 87 ? -0.839 31.984 2.591 1.00 41.81 87 ALA A CA 1
ATOM 666 C C . ALA A 1 87 ? -0.122 30.642 2.355 1.00 41.81 87 ALA A C 1
ATOM 668 O O . ALA A 1 87 ? -0.720 29.648 1.950 1.00 41.81 87 ALA A O 1
ATOM 669 N N . ALA A 1 88 ? 1.182 30.664 2.621 1.00 44.03 88 ALA A N 1
ATOM 670 C CA . ALA A 1 88 ? 2.194 29.644 2.385 1.00 44.03 88 ALA A CA 1
ATOM 671 C C . ALA A 1 88 ? 1.832 28.221 2.851 1.00 44.03 88 ALA A C 1
ATOM 673 O O . ALA A 1 88 ? 1.401 28.000 3.982 1.00 44.03 88 ALA A O 1
ATOM 674 N N . ALA A 1 89 ? 2.106 27.236 1.992 1.00 46.50 89 ALA A N 1
ATOM 675 C CA . ALA A 1 89 ? 2.085 25.827 2.358 1.00 46.50 89 ALA A CA 1
ATOM 676 C C . ALA A 1 89 ? 3.313 25.509 3.225 1.00 46.50 89 ALA A C 1
ATOM 678 O O . ALA A 1 89 ? 4.434 25.441 2.725 1.00 46.50 89 ALA A O 1
ATOM 679 N N . THR A 1 90 ? 3.106 25.329 4.528 1.00 46.03 90 THR A N 1
ATOM 680 C CA . THR A 1 90 ? 4.133 24.819 5.437 1.00 46.03 90 THR A CA 1
ATOM 681 C C . THR A 1 90 ? 4.451 23.363 5.123 1.00 46.03 90 THR A C 1
ATOM 683 O O . THR A 1 90 ? 3.582 22.487 5.128 1.00 46.03 90 THR A O 1
ATOM 686 N N . ASP A 1 91 ? 5.733 23.135 4.859 1.00 53.62 91 ASP A N 1
ATOM 687 C CA . ASP A 1 91 ? 6.376 21.849 4.632 1.00 53.62 91 ASP A CA 1
ATOM 688 C C . ASP A 1 91 ? 6.288 20.996 5.911 1.00 53.62 91 ASP A C 1
ATOM 690 O O . ASP A 1 91 ? 6.997 21.216 6.895 1.00 53.62 91 ASP A O 1
ATOM 694 N N . HIS A 1 92 ? 5.345 20.054 5.951 1.00 46.25 92 HIS A N 1
ATOM 695 C CA . HIS A 1 92 ? 5.209 19.120 7.065 1.00 46.25 92 HIS A CA 1
ATOM 696 C C . HIS A 1 92 ? 5.974 17.832 6.754 1.00 46.25 92 HIS A C 1
ATOM 698 O O . HIS A 1 92 ? 5.437 16.884 6.173 1.00 46.25 92 HIS A O 1
ATOM 704 N N . LEU A 1 93 ? 7.237 17.806 7.188 1.00 44.41 93 LEU A N 1
ATOM 705 C CA . LEU A 1 93 ? 8.079 16.613 7.269 1.00 44.41 93 LEU A CA 1
ATOM 706 C C . LEU A 1 93 ? 7.309 15.463 7.941 1.00 44.41 93 LEU A C 1
ATOM 708 O O . LEU A 1 93 ? 6.996 15.492 9.132 1.00 44.41 93 LEU A O 1
ATOM 712 N N . THR A 1 94 ? 6.981 14.445 7.146 1.00 48.59 94 THR A N 1
ATOM 713 C CA . THR A 1 94 ? 6.398 13.184 7.614 1.00 48.59 94 THR A CA 1
ATOM 714 C C . THR A 1 94 ? 7.551 12.252 7.963 1.00 48.59 94 THR A C 1
ATOM 716 O O . THR A 1 94 ? 8.259 11.785 7.075 1.00 48.59 94 THR A O 1
ATOM 719 N N . GLN A 1 95 ? 7.777 12.010 9.253 1.00 42.75 95 GLN A N 1
ATOM 720 C CA . GLN A 1 95 ? 8.800 11.072 9.708 1.00 42.75 95 GLN A CA 1
ATOM 721 C C . GLN A 1 95 ? 8.302 9.640 9.465 1.00 42.75 95 GLN A C 1
ATOM 723 O O . GLN A 1 95 ? 7.329 9.209 10.082 1.00 42.75 95 GLN A O 1
ATOM 728 N N . ILE A 1 96 ? 8.938 8.926 8.534 1.00 49.44 96 ILE A N 1
ATOM 729 C CA . ILE A 1 96 ? 8.717 7.493 8.312 1.00 49.44 96 ILE A CA 1
ATOM 730 C C . ILE A 1 96 ? 9.751 6.725 9.122 1.00 49.44 96 ILE A C 1
ATOM 732 O O . ILE A 1 96 ? 10.949 6.869 8.896 1.00 49.44 96 ILE A O 1
ATOM 736 N N . ILE A 1 97 ? 9.278 5.908 10.060 1.00 51.47 97 ILE A N 1
ATOM 737 C CA . ILE A 1 97 ? 10.111 4.965 10.804 1.00 51.47 97 ILE A CA 1
ATOM 738 C C . ILE A 1 97 ? 10.018 3.629 10.065 1.00 51.47 97 ILE A C 1
ATOM 740 O O . ILE A 1 97 ? 8.958 3.007 10.052 1.00 51.47 97 ILE A O 1
ATOM 744 N N . ILE A 1 98 ? 11.108 3.231 9.405 1.00 49.94 98 ILE A N 1
ATOM 745 C CA . ILE A 1 98 ? 11.256 1.905 8.796 1.00 49.94 98 ILE A CA 1
ATOM 746 C C . ILE A 1 98 ? 11.857 1.001 9.869 1.00 49.94 98 ILE A C 1
ATOM 748 O O . ILE A 1 98 ? 13.049 1.093 10.159 1.00 49.94 98 ILE A O 1
ATOM 752 N N . THR A 1 99 ? 11.040 0.146 10.476 1.00 47.62 99 THR A N 1
ATOM 753 C CA . THR A 1 99 ? 11.538 -0.858 11.421 1.00 47.62 99 THR A CA 1
ATOM 754 C C . THR A 1 99 ? 11.875 -2.124 10.645 1.00 47.62 99 THR A C 1
ATOM 756 O O . THR A 1 99 ? 10.982 -2.803 10.143 1.00 47.62 99 THR A O 1
ATOM 759 N N . VAL A 1 100 ? 13.166 -2.433 10.523 1.00 49.25 100 VAL A N 1
ATOM 760 C CA . VAL A 1 100 ? 13.634 -3.725 10.010 1.00 49.25 100 VAL A CA 1
ATOM 761 C C . VAL A 1 100 ? 13.615 -4.699 11.183 1.00 49.25 100 VAL A C 1
ATOM 763 O O . VAL A 1 100 ? 14.440 -4.583 12.085 1.00 49.25 100 VAL A O 1
ATOM 766 N N . VAL A 1 101 ? 12.654 -5.623 11.207 1.00 47.31 101 VAL A N 1
ATOM 767 C CA . VAL A 1 101 ? 12.641 -6.705 12.201 1.00 47.31 101 VAL A CA 1
ATOM 768 C C . VAL A 1 101 ? 13.521 -7.842 11.666 1.00 47.31 101 VAL A C 1
ATOM 770 O O . VAL A 1 101 ? 13.185 -8.399 10.612 1.00 47.31 101 VAL A O 1
ATOM 773 N N . PRO A 1 102 ? 14.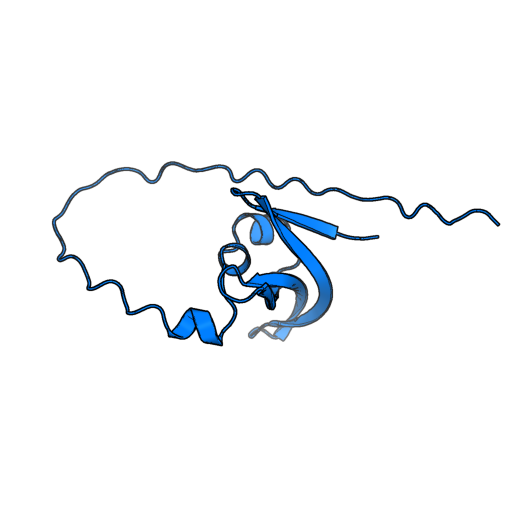658 -8.163 12.316 1.00 42.47 102 PRO A N 1
ATOM 774 C CA . PRO A 1 102 ? 15.442 -9.335 11.959 1.00 42.47 102 PRO A CA 1
ATOM 775 C C . PRO A 1 102 ? 14.641 -10.596 12.287 1.00 42.47 102 PRO A C 1
ATOM 777 O O . PRO A 1 102 ? 14.003 -10.693 13.334 1.00 42.47 102 PRO A O 1
ATOM 780 N N . ASP A 1 103 ? 14.652 -11.534 11.349 1.00 45.06 103 ASP A N 1
ATOM 781 C CA . ASP A 1 103 ? 14.074 -12.862 11.518 1.00 45.06 103 ASP A CA 1
ATOM 782 C C . ASP A 1 103 ? 14.899 -13.624 12.574 1.00 45.06 103 ASP A C 1
ATOM 784 O O . ASP A 1 103 ? 16.120 -13.708 12.406 1.00 45.06 103 ASP A O 1
ATOM 788 N N . PRO A 1 104 ? 14.309 -14.102 13.685 1.00 51.62 104 PRO A N 1
ATOM 789 C CA . PRO A 1 104 ? 15.079 -14.736 14.751 1.00 51.62 104 PRO A CA 1
ATOM 790 C C . PRO A 1 104 ? 15.550 -16.170 14.446 1.00 51.62 104 PRO A C 1
ATOM 792 O O . PRO A 1 104 ? 16.226 -16.742 15.296 1.00 51.62 104 PRO A O 1
ATOM 795 N N . ASP A 1 105 ? 15.273 -16.751 13.272 1.00 56.62 105 ASP A N 1
ATOM 796 C CA . ASP A 1 105 ? 15.535 -18.178 13.025 1.00 56.62 105 ASP A CA 1
ATOM 797 C C . ASP A 1 105 ? 16.500 -18.452 11.854 1.00 56.62 105 ASP A C 1
ATOM 799 O O . ASP A 1 105 ? 16.133 -18.961 10.797 1.00 56.62 105 ASP A O 1
ATOM 803 N N . HIS A 1 106 ? 17.786 -18.138 12.050 1.00 48.38 106 HIS A N 1
ATOM 804 C CA . HIS A 1 106 ? 18.890 -18.778 11.314 1.00 48.38 106 HIS A CA 1
ATOM 805 C C . HIS A 1 106 ? 19.962 -19.277 12.291 1.00 48.38 106 HIS A C 1
ATOM 807 O O . HIS A 1 106 ? 21.096 -18.803 12.329 1.00 48.38 106 HIS A O 1
ATOM 813 N N . HIS A 1 107 ? 19.584 -20.276 13.086 1.00 50.06 107 HIS A N 1
ATOM 814 C CA . HIS A 1 107 ? 20.528 -21.205 13.696 1.00 50.06 107 HIS A CA 1
ATOM 815 C C . HIS A 1 107 ? 20.127 -22.636 13.341 1.00 50.06 107 HIS A C 1
ATOM 817 O O . HIS A 1 107 ? 19.347 -23.256 14.062 1.00 50.06 107 HIS A O 1
ATOM 823 N N . ARG A 1 108 ? 20.706 -23.170 12.260 1.00 44.25 108 ARG A N 1
ATOM 824 C CA . ARG A 1 108 ? 21.341 -24.497 12.228 1.00 44.25 108 ARG A CA 1
ATOM 825 C C . ARG A 1 108 ? 21.988 -24.785 10.883 1.00 44.25 108 ARG A C 1
ATOM 827 O O . ARG A 1 108 ? 21.346 -24.507 9.851 1.00 44.25 108 ARG A O 1
#

Sequence (108 aa):
MLIMITMKGGRTFELEAVLPYVRKDASASALAVWRGTCRQCGAPFEVATSTRLDVIVKSKALARVHCDEHKLRRRPKATPQPSEGVAAATDHLTQIIITVVPDPDHHR

pLDDT: mean 75.19, std 19.56, range [41.78, 95.12]

Secondary structure (DSSP, 8-state):
-EEEEEETTTEEEEEEEEEEEE-TTS-EEEEEEEEEE-TTT--EEEEEEES-HHHHHT-GGGG--S-HHHHHTS---PPPPP--------------EEEEE--S----

=== Feature glossary ===
Key to the feature types in this record:

— What the protein is —

Primary structure: the covalent order of the twenty standard amino acids along the backbone. Two proteins with the same sequence will (almost always) fold to the same structure; two with 30% identity often share a fold but not the details.

Database cross-references. InterPro integrates a dozen domain/family signature databases into unified entries with residue-range hits. GO terms attach function/process/location labels with evidence codes. CATH codes position the fold in a four-level structural taxonomy. Organism is the NCBI-taxonomy species name.

— Where its atoms are —

The mmCIF block holds the 3D Cartesian coordinates of each backbone atom (N, Cα, C, O) in ångströms. mmCIF is the PDB's canonical archive format — a tagged-loop text representation of the atomic model.

Six rendered views show the 3D structure from the faces of a cube — i.e. along ±x, ±y, ±z. Rendering representation is drawn randomly per protein from cartoon (secondary-structure ribbons), sticks (backbone bonds), or molecular surface; coloring is either N→C rainbow (blue at the N-terminus through red at the C-terminus) or one color per chain.

— Local backbone conformation —

DSSP 8-state secondary structure assigns each residue one of H (α-helix), G (3₁₀-helix), I (π-helix), E (extended β-strand), B (isolated β-bridge), T (hydrogen-bonded turn), S (bend), or '-' (coil). The assignment is computed from backbone hydrogen-bond geometry via the Kabsch–Sander algorithm.

P-SEA three-state annotation labels each residue as helix, strand, or coil based purely on the geometry of the Cα trace. It serves as a fallback when the full backbone (and thus DSSP) is unavailable.

The φ/ψ torsion pair specifies the backbone conformation at each residue. φ rotates about the N–Cα bond, ψ about the Cα–C bond. Steric clashes forbid most of the (φ, ψ) plane — the allowed regions (α-helix basin, β-sheet basin, left-handed helix) are the Ramachandran-allowed regions.

— Global shape and packing —

The geometric summary reports three shape descriptors. Rg (radius of gyration) measures how spread out the Cα atoms are about their centre of mass; compact globular proteins have small Rg, elongated or unfolded ones large. Cα contacts (<8 Å, |i−j|>4) count long-range residue pairs in spatial proximity — high for tightly packed folds, near zero for rods or random coil. The bounding-box extents give the protein's footprint along x, y, z in Å.

Accessible surface area quantifies burial. A residue with SASA near zero is packed into the hydrophobic core; one with SASA >100 Å² sits on the surface. Computed here via the Shrake–Rupley numerical algorithm with a 1.4 Å probe.

Plot images: a contact map (which residues are close in 3D, as an N×N binary image), a Ramachandran scatter (backbone torsion angles, revealing secondary-structure composition at a glance), and — for AlphaFold structures — a PAE heatmap (pairwise prediction confidence).

— Structural neighborhood —

The Foldseek 3Di string encodes local tertiary geometry as a 20-letter alphabet — one character per residue — derived from the relative positions of nearby Cα atoms. Unlike the amin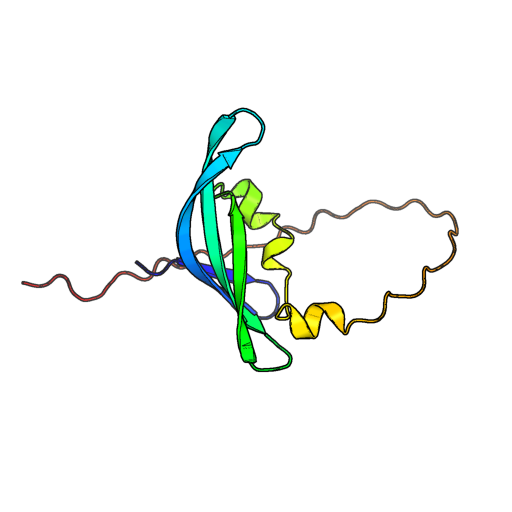o-acid sequence, 3Di is a direct function of the 3D structure, so two proteins with the same fold have similar 3Di strings even at low sequence identity.

Nearest PDB neighbors are the top structural matches found by Foldseek when searching this structure against the entire Protein Data Bank. Each hit reports a TM-score (0 to 1; >0.5 almost always implies the same fold) and an E-value. These are *structural* homologs — they may share no detectable sequence similarity.

— Confidence and disorder —

For AlphaFold models, the B-factor field carries pLDDT — the model's own estimate of local accuracy on a 0–100 scale. Regions with pLDDT<50 should be treated as essentially unmodeled; they often correspond to intrinsically disordered segments.

B-factor (Debye–Waller factor) reflects atomic displacement in the crystal lattice. It is an experimental observable (units Å²), not a prediction; low values mean the atom is pinned down, high values mean it moves or is heterogeneous across the crystal.

Predicted aligned error is AlphaFold's pairwise confidence. Unlike pLDDT (per-residue), PAE is per-residue-pair and captures whether two parts of the structure are correctly placed relative to each other. Units are ångströms of expected positional error.